Protein AF-A0A2J0U999-F1 (afdb_monomer_lite)

Radius of gyration: 20.17 Å; chains: 1; bounding box: 56×34×53 Å

Structure (mmCIF, N/CA/C/O backbone):
data_AF-A0A2J0U999-F1
#
_entry.id   AF-A0A2J0U999-F1
#
loop_
_atom_site.group_PDB
_atom_site.id
_atom_site.type_symbol
_atom_site.label_atom_id
_atom_site.label_alt_id
_atom_site.label_comp_id
_atom_site.label_asym_id
_atom_site.label_entity_id
_atom_site.label_seq_id
_atom_site.pdbx_PDB_ins_code
_atom_site.Cartn_x
_atom_site.Cartn_y
_atom_site.Cartn_z
_atom_site.occupancy
_atom_site.B_iso_or_equiv
_atom_site.auth_seq_id
_atom_site.auth_comp_id
_atom_site.auth_asym_id
_atom_site.auth_atom_id
_atom_site.pdbx_PDB_model_num
ATOM 1 N N . MET A 1 1 ? -11.500 -19.829 10.426 1.00 53.28 1 MET A N 1
ATOM 2 C CA . MET A 1 1 ? -12.578 -18.817 10.406 1.00 53.28 1 MET A CA 1
ATOM 3 C C . MET A 1 1 ? -12.019 -17.519 10.953 1.00 53.28 1 MET A C 1
ATOM 5 O O . MET A 1 1 ? -11.357 -17.559 11.980 1.00 53.28 1 MET A O 1
ATOM 9 N N .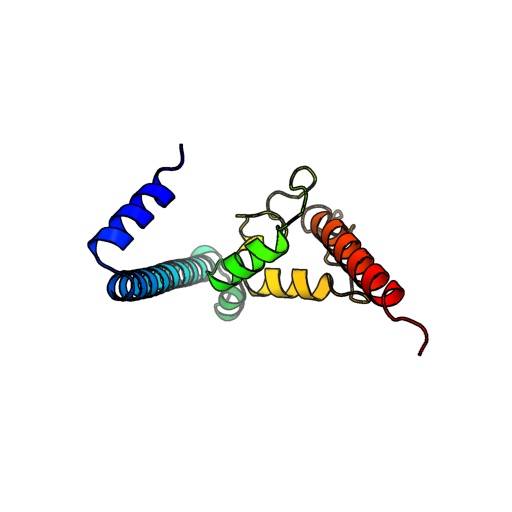 ASP A 1 2 ? -12.250 -16.400 10.272 1.00 79.62 2 ASP A N 1
ATOM 10 C CA . ASP A 1 2 ? -11.870 -15.078 10.775 1.00 79.62 2 ASP A CA 1
ATOM 11 C C . ASP A 1 2 ? -12.900 -14.597 11.812 1.00 79.62 2 ASP A C 1
ATOM 13 O O . ASP A 1 2 ? -14.022 -14.226 11.465 1.00 79.62 2 ASP A O 1
ATOM 17 N N . LEU A 1 3 ? -12.528 -14.646 13.093 1.00 88.75 3 LEU A N 1
ATOM 18 C CA . LEU A 1 3 ? -13.406 -14.311 14.222 1.00 88.75 3 LEU A CA 1
ATOM 19 C C . LEU A 1 3 ? -13.502 -12.804 14.500 1.00 88.75 3 LEU A C 1
ATOM 21 O O . LEU A 1 3 ? -14.324 -12.389 15.317 1.00 88.75 3 LEU A O 1
ATOM 25 N N . ARG A 1 4 ? -12.713 -11.970 13.807 1.00 90.06 4 ARG A N 1
ATOM 26 C CA . ARG A 1 4 ? -12.663 -10.522 14.061 1.00 90.06 4 ARG A CA 1
ATOM 27 C C . ARG A 1 4 ? -14.010 -9.860 13.793 1.00 90.06 4 ARG A C 1
ATOM 29 O O . ARG A 1 4 ? -14.502 -9.096 14.613 1.00 90.06 4 ARG A O 1
ATOM 36 N N . ARG A 1 5 ? -14.643 -10.183 12.660 1.00 89.38 5 ARG A N 1
ATOM 37 C CA . ARG A 1 5 ? -15.912 -9.561 12.253 1.00 89.38 5 ARG A CA 1
ATOM 38 C C . ARG A 1 5 ? -17.082 -9.927 13.186 1.00 89.38 5 ARG A C 1
ATOM 40 O O . ARG A 1 5 ? -17.792 -9.003 13.577 1.00 89.38 5 ARG A O 1
ATOM 47 N N . PRO A 1 6 ? -17.299 -11.201 13.575 1.00 93.56 6 PRO A N 1
ATOM 48 C CA . PRO A 1 6 ? -18.294 -11.540 14.595 1.00 93.56 6 PRO A CA 1
ATOM 49 C C . PRO A 1 6 ? -18.037 -10.866 15.950 1.00 93.56 6 PRO A C 1
ATOM 51 O O . PRO A 1 6 ? -18.969 -10.326 16.537 1.00 93.56 6 PRO A O 1
ATOM 54 N N . AL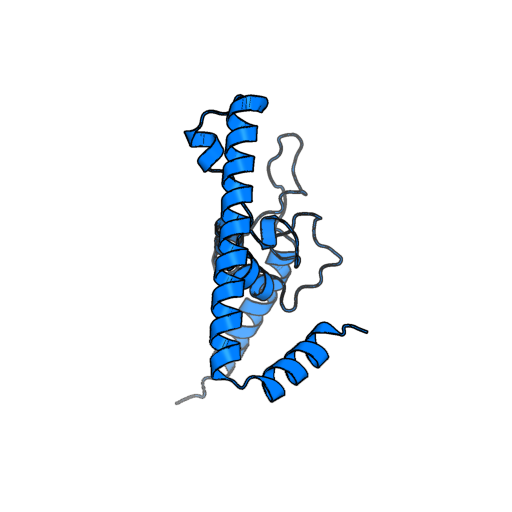A A 1 7 ? -16.784 -10.830 16.417 1.00 92.38 7 ALA A N 1
ATOM 55 C CA . ALA A 1 7 ? -16.439 -10.204 17.694 1.00 92.38 7 ALA A CA 1
ATOM 56 C C . ALA A 1 7 ? -16.712 -8.691 17.699 1.00 92.38 7 ALA A C 1
ATOM 58 O O . ALA A 1 7 ? -17.297 -8.175 18.646 1.00 92.38 7 ALA A O 1
ATOM 59 N N . LEU A 1 8 ? -16.356 -7.991 16.616 1.00 91.88 8 LEU A N 1
ATOM 60 C CA . LEU A 1 8 ? -16.625 -6.557 16.475 1.00 91.88 8 LEU A CA 1
ATOM 61 C C . LEU A 1 8 ? -18.126 -6.249 16.406 1.00 91.88 8 LEU A C 1
ATOM 63 O O . LEU A 1 8 ? -18.557 -5.239 16.952 1.00 91.88 8 LEU A O 1
ATOM 67 N N . ARG A 1 9 ? -18.931 -7.119 15.779 1.00 91.81 9 ARG A N 1
ATOM 68 C CA . ARG A 1 9 ? -20.399 -6.983 15.777 1.00 91.81 9 ARG A CA 1
ATOM 69 C C . ARG A 1 9 ? -20.976 -7.137 17.179 1.00 91.81 9 ARG A C 1
ATOM 71 O O . ARG A 1 9 ? -21.737 -6.279 17.604 1.00 91.81 9 ARG A O 1
ATOM 78 N N . HIS A 1 10 ? -20.557 -8.173 17.904 1.00 93.75 10 HIS A N 1
ATOM 79 C CA . HIS A 1 10 ? -21.003 -8.391 19.277 1.00 93.75 10 HIS A CA 1
ATOM 80 C C . HIS A 1 10 ? -20.601 -7.236 20.206 1.00 93.75 10 HIS A C 1
ATOM 82 O O . HIS A 1 10 ? -21.401 -6.772 21.012 1.00 93.75 10 HIS A O 1
ATOM 88 N N . LEU A 1 11 ? -19.375 -6.721 20.067 1.00 93.06 11 LEU A N 1
ATOM 89 C CA . LEU A 1 11 ? -18.934 -5.545 20.813 1.00 93.06 11 LEU A CA 1
ATOM 90 C C . LEU A 1 11 ? -19.809 -4.323 20.498 1.00 93.06 11 LEU A C 1
ATOM 92 O O . LEU A 1 11 ? -20.256 -3.651 21.423 1.00 93.06 11 LEU A O 1
ATOM 96 N N . ALA A 1 12 ? -20.092 -4.073 19.216 1.00 93.88 12 ALA A N 1
ATOM 97 C CA . ALA A 1 12 ? -20.923 -2.954 18.782 1.00 93.88 12 ALA A CA 1
ATOM 98 C C . ALA A 1 12 ? -22.357 -3.024 19.325 1.00 93.88 12 ALA A C 1
ATOM 100 O O . ALA A 1 12 ? -22.912 -1.996 19.709 1.00 93.88 12 ALA A O 1
ATOM 101 N N . GLU A 1 13 ? -22.937 -4.223 19.400 1.00 95.75 13 GLU A N 1
ATOM 102 C CA . GLU A 1 13 ? -24.248 -4.457 20.020 1.00 95.75 13 GLU A CA 1
ATOM 103 C C . GLU A 1 13 ? -24.243 -4.130 21.522 1.00 95.75 13 GLU A C 1
ATOM 105 O O . GLU A 1 13 ? -25.237 -3.622 22.037 1.00 95.75 13 GLU A O 1
ATOM 110 N N . ASN A 1 14 ? -23.123 -4.364 22.214 1.00 96.00 14 ASN A N 1
ATOM 111 C CA . ASN A 1 14 ? -23.008 -4.151 23.658 1.00 96.00 14 ASN A CA 1
ATOM 112 C C . ASN A 1 14 ? -22.702 -2.694 24.047 1.00 96.00 14 ASN A C 1
ATOM 114 O O . ASN A 1 14 ? -23.228 -2.216 25.050 1.00 96.00 14 ASN A O 1
ATOM 118 N N . ILE A 1 15 ? -21.832 -1.999 23.302 1.00 95.56 15 ILE A N 1
ATOM 119 C CA . ILE A 1 15 ? -21.373 -0.638 23.658 1.00 95.56 15 ILE A CA 1
ATOM 120 C C . ILE A 1 15 ? -22.088 0.473 22.877 1.00 95.56 15 ILE A C 1
ATOM 122 O O . ILE A 1 15 ? -22.012 1.643 23.251 1.00 95.56 15 ILE A O 1
ATOM 126 N N . GLY A 1 16 ? -22.806 0.117 21.809 1.00 95.50 16 GLY A N 1
ATOM 127 C CA . GLY A 1 16 ? -23.534 1.050 20.955 1.00 95.50 16 GLY A CA 1
ATOM 128 C C . GLY A 1 16 ? -22.656 1.800 19.947 1.00 95.50 16 GLY A C 1
ATOM 129 O O . GLY A 1 16 ? -21.428 1.832 20.023 1.00 95.50 16 GLY A O 1
ATOM 130 N N . THR A 1 17 ? -23.308 2.430 18.967 1.00 93.81 17 THR A N 1
ATOM 131 C CA . THR A 1 17 ? -22.638 3.051 17.812 1.00 93.81 17 THR A CA 1
ATOM 132 C C . THR A 1 17 ? -21.706 4.201 18.191 1.00 93.81 17 THR A C 1
ATOM 134 O O . THR A 1 17 ? -20.630 4.303 17.615 1.00 93.81 17 THR A O 1
ATOM 137 N N . ALA A 1 18 ? -22.086 5.052 19.151 1.00 94.88 18 ALA A N 1
ATOM 138 C CA . ALA A 1 18 ? -21.259 6.193 19.560 1.00 94.88 18 ALA A CA 1
ATOM 139 C C . ALA A 1 18 ? -19.904 5.736 20.126 1.00 94.88 18 ALA A C 1
ATOM 141 O O . ALA A 1 18 ? -18.864 6.118 19.602 1.00 94.88 18 ALA A O 1
ATOM 142 N N . ALA A 1 19 ? -19.915 4.819 21.098 1.00 95.06 19 ALA A N 1
ATOM 143 C CA . ALA A 1 19 ? -18.686 4.281 21.678 1.00 95.06 19 ALA A CA 1
ATOM 144 C C . ALA A 1 19 ? -17.845 3.495 20.654 1.00 95.06 19 ALA A C 1
ATOM 146 O O . ALA A 1 19 ? -16.618 3.504 20.718 1.00 95.06 19 ALA A O 1
ATOM 147 N N . MET A 1 20 ? -18.484 2.844 19.674 1.00 95.31 20 MET A N 1
ATOM 148 C CA . MET A 1 20 ? -17.764 2.216 18.561 1.00 95.31 20 MET A CA 1
ATOM 149 C C . MET A 1 20 ? -17.058 3.230 17.655 1.00 95.31 20 MET A C 1
ATOM 151 O O . MET A 1 20 ? -15.964 2.937 17.174 1.00 95.31 20 MET A O 1
ATOM 155 N N . VAL A 1 21 ? -17.664 4.395 17.402 1.00 95.44 21 VAL A N 1
ATOM 156 C CA . VAL A 1 21 ? -17.034 5.477 16.628 1.00 95.44 21 VAL A CA 1
ATOM 157 C C . VAL A 1 21 ? -15.816 6.015 17.371 1.00 95.44 21 VAL A C 1
ATOM 159 O O . VAL A 1 21 ? -14.755 6.131 16.758 1.00 95.44 21 VAL A O 1
ATOM 162 N N . ASP A 1 22 ? -15.941 6.259 18.676 1.00 96.62 22 ASP A N 1
ATOM 163 C CA . ASP A 1 22 ? -14.832 6.738 19.508 1.00 96.62 22 ASP A CA 1
ATOM 164 C C . ASP A 1 22 ? -13.669 5.735 19.504 1.00 96.62 22 ASP A C 1
ATOM 166 O O . ASP A 1 22 ? -12.540 6.088 19.157 1.00 96.62 22 ASP A O 1
ATOM 170 N N . LEU A 1 23 ? -13.958 4.453 19.757 1.00 95.00 23 LEU A N 1
ATOM 171 C CA . LEU A 1 23 ? -12.964 3.377 19.721 1.00 95.00 23 LEU A CA 1
ATOM 172 C C . LEU A 1 23 ? -12.271 3.270 18.355 1.00 95.00 23 LEU A C 1
ATOM 174 O O . LEU A 1 23 ? -11.061 3.051 18.275 1.00 95.00 23 LEU A O 1
ATOM 178 N N . PHE A 1 24 ? -13.023 3.404 17.261 1.00 94.75 24 PHE A N 1
ATOM 179 C CA . PHE A 1 24 ? -12.448 3.354 15.920 1.00 94.75 24 PHE A CA 1
ATOM 180 C C . PHE A 1 24 ? -11.559 4.572 15.634 1.00 94.75 24 PHE A C 1
ATOM 182 O O . PHE A 1 24 ? -10.493 4.423 15.035 1.00 94.75 24 PHE A O 1
ATOM 189 N N . GLY A 1 25 ? -11.953 5.755 16.113 1.00 96.12 25 GLY A N 1
ATOM 190 C CA . GLY A 1 25 ? -11.136 6.966 16.060 1.00 96.12 25 GLY A CA 1
ATOM 191 C C . GLY A 1 25 ? -9.814 6.806 16.815 1.00 96.12 25 GLY A C 1
ATOM 192 O O . GLY A 1 25 ? -8.751 7.092 16.260 1.00 96.12 25 GLY A O 1
ATOM 193 N N . GLU A 1 26 ? -9.856 6.271 18.036 1.00 97.06 26 GLU A N 1
ATOM 194 C CA . GLU A 1 26 ? -8.659 5.964 18.828 1.00 97.06 26 GLU A CA 1
ATOM 195 C C . GLU A 1 26 ? -7.760 4.936 18.135 1.00 97.06 26 GLU A C 1
ATOM 197 O O . GLU A 1 26 ? -6.544 5.122 18.061 1.00 97.06 26 GLU A O 1
ATOM 202 N N . PHE A 1 27 ? -8.346 3.882 17.560 1.00 95.06 27 PHE A N 1
ATOM 203 C CA . PHE A 1 27 ? -7.601 2.869 16.818 1.00 95.06 27 PHE A CA 1
ATOM 204 C C . PHE A 1 27 ? -6.886 3.454 15.591 1.00 95.06 27 PHE A C 1
ATOM 206 O O . PHE A 1 27 ? -5.706 3.167 15.376 1.00 95.06 27 PHE A O 1
ATOM 213 N N . ILE A 1 28 ? -7.553 4.314 14.811 1.00 94.62 28 ILE A N 1
ATOM 214 C CA . ILE A 1 28 ? -6.921 5.038 13.695 1.00 94.62 28 ILE A CA 1
ATOM 215 C C . ILE A 1 28 ? -5.792 5.937 14.215 1.00 94.62 28 ILE A C 1
ATOM 217 O O . ILE A 1 28 ? -4.703 5.968 13.634 1.00 94.62 28 ILE A O 1
ATOM 221 N N . GLY A 1 29 ? -6.025 6.652 15.318 1.00 96.62 29 GLY A N 1
ATOM 222 C CA . GLY A 1 29 ? -5.023 7.500 15.960 1.00 96.62 29 GLY A CA 1
ATOM 223 C C . GLY A 1 29 ? -3.774 6.720 16.380 1.00 96.62 29 GLY A C 1
ATOM 224 O O . GLY A 1 29 ? -2.654 7.162 16.111 1.00 96.62 29 GLY A O 1
ATOM 225 N N . LEU A 1 30 ? -3.955 5.544 16.984 1.00 97.50 30 LEU A N 1
ATOM 226 C CA . LEU A 1 30 ? -2.874 4.639 17.372 1.00 97.50 30 LEU A CA 1
ATOM 227 C C . LEU A 1 30 ? -2.127 4.094 16.150 1.00 97.50 30 LEU A C 1
ATOM 229 O O . LEU A 1 30 ? -0.899 4.124 16.112 1.00 97.50 30 LEU A O 1
ATOM 233 N N . ALA A 1 31 ? -2.844 3.625 15.131 1.00 96.06 31 ALA A N 1
ATOM 234 C CA . ALA A 1 31 ? -2.227 3.077 13.929 1.00 96.06 31 ALA A CA 1
ATOM 235 C C . ALA A 1 31 ? -1.396 4.137 13.175 1.00 96.06 31 ALA A C 1
ATOM 237 O O . ALA A 1 31 ? -0.305 3.834 12.691 1.00 96.06 31 ALA A O 1
ATOM 238 N N . ASN A 1 32 ? -1.848 5.397 13.148 1.00 95.94 32 ASN A N 1
ATOM 239 C CA . ASN A 1 32 ? -1.068 6.507 12.598 1.00 95.94 32 ASN A CA 1
ATOM 240 C C . ASN A 1 32 ? 0.209 6.768 13.409 1.00 95.94 32 ASN A C 1
ATOM 242 O O . ASN A 1 32 ? 1.256 7.025 12.821 1.00 95.94 32 ASN A O 1
ATOM 246 N N . GLN A 1 33 ? 0.146 6.686 14.742 1.00 97.69 33 GLN A N 1
ATOM 247 C CA . GLN A 1 33 ? 1.334 6.812 15.595 1.00 97.69 33 GLN A CA 1
ATOM 248 C C . GLN A 1 33 ? 2.347 5.701 15.314 1.00 97.69 33 GLN A C 1
ATOM 250 O O . GLN A 1 33 ? 3.518 5.995 15.110 1.00 97.69 33 GLN A O 1
ATOM 255 N N . VAL A 1 34 ? 1.904 4.444 15.219 1.00 97.44 34 VAL A N 1
ATOM 256 C CA . VAL A 1 34 ? 2.790 3.315 14.890 1.00 97.44 34 VAL A CA 1
ATOM 257 C C . VAL A 1 34 ? 3.462 3.514 13.528 1.00 97.44 34 VAL A C 1
ATOM 259 O O . VAL A 1 34 ? 4.670 3.318 13.416 1.00 97.44 34 VAL A O 1
ATOM 262 N N . ALA A 1 35 ? 2.714 3.949 12.509 1.00 96.38 35 ALA A N 1
ATOM 263 C CA . ALA A 1 35 ? 3.273 4.225 11.185 1.00 96.38 35 ALA A CA 1
ATOM 264 C C . ALA A 1 35 ? 4.310 5.365 11.207 1.00 96.38 35 ALA A C 1
ATOM 266 O O . ALA A 1 35 ? 5.359 5.248 10.576 1.00 96.38 35 ALA A O 1
ATOM 267 N N . ARG A 1 36 ? 4.056 6.443 11.964 1.00 95.81 36 ARG A N 1
ATOM 268 C CA . ARG A 1 36 ? 5.025 7.541 12.136 1.00 95.81 36 ARG A CA 1
ATOM 269 C C . ARG A 1 36 ? 6.281 7.093 12.875 1.00 95.81 36 ARG A C 1
ATOM 271 O O . ARG A 1 36 ? 7.369 7.367 12.393 1.00 95.81 36 ARG A O 1
ATOM 278 N N . ASN A 1 37 ? 6.147 6.333 13.959 1.00 97.56 37 ASN A N 1
ATOM 279 C CA . ASN A 1 37 ? 7.303 5.823 14.699 1.00 97.56 37 ASN A CA 1
ATOM 280 C C . ASN A 1 37 ? 8.166 4.898 13.826 1.00 97.56 37 ASN A C 1
ATOM 282 O O . ASN A 1 37 ? 9.390 4.946 1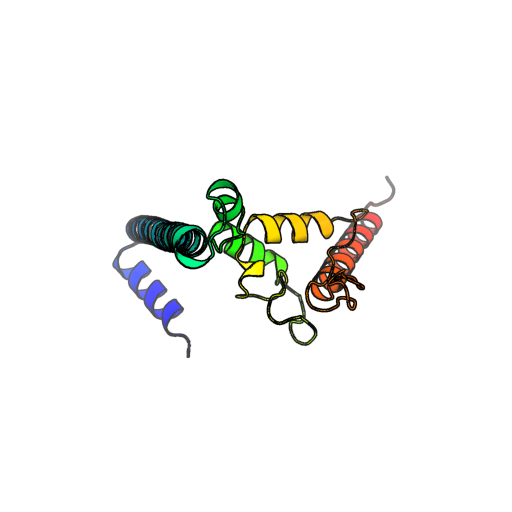3.890 1.00 97.56 37 ASN A O 1
ATOM 286 N N . ALA A 1 38 ? 7.540 4.068 12.984 1.00 96.44 38 ALA A N 1
ATOM 287 C CA . ALA A 1 38 ? 8.263 3.226 12.031 1.00 96.44 38 ALA A CA 1
ATOM 288 C C . ALA A 1 38 ? 9.015 4.058 10.979 1.00 96.44 38 ALA A C 1
ATOM 290 O O . ALA A 1 38 ? 10.110 3.681 10.566 1.00 96.44 38 ALA A O 1
ATOM 291 N N . ARG A 1 39 ? 8.441 5.190 10.556 1.00 95.81 39 ARG A N 1
ATOM 292 C CA . ARG A 1 39 ? 9.103 6.149 9.670 1.00 95.81 39 ARG A CA 1
ATOM 293 C C . ARG A 1 39 ? 10.298 6.819 10.346 1.00 95.81 39 ARG A C 1
ATOM 295 O O . ARG A 1 39 ? 11.380 6.765 9.779 1.00 95.81 39 ARG A O 1
ATOM 302 N N . GLU A 1 40 ? 10.118 7.369 11.543 1.00 96.19 40 GLU A N 1
ATOM 303 C CA . GLU A 1 40 ? 11.200 7.984 12.328 1.00 96.19 40 GLU A CA 1
ATOM 304 C C . GLU A 1 40 ? 12.352 6.990 12.534 1.00 96.19 40 GLU A C 1
ATOM 306 O O . GLU A 1 40 ? 13.506 7.293 12.249 1.00 96.19 40 GLU A O 1
ATOM 311 N N . GLN A 1 41 ? 12.033 5.746 12.908 1.00 97.19 41 GLN A N 1
ATOM 312 C CA . GLN A 1 41 ? 13.037 4.694 13.054 1.00 97.19 41 GLN A CA 1
ATOM 313 C C . GLN A 1 41 ? 13.755 4.372 11.733 1.00 97.19 41 GLN A C 1
ATOM 315 O O . GLN A 1 41 ? 14.961 4.131 11.734 1.00 97.19 41 GLN A O 1
ATOM 320 N N . ALA A 1 42 ? 13.039 4.321 10.607 1.00 96.25 42 ALA A N 1
ATOM 321 C CA . ALA A 1 42 ? 13.650 4.064 9.304 1.00 96.25 42 ALA A CA 1
ATOM 322 C C . ALA A 1 42 ? 14.586 5.205 8.879 1.00 96.25 42 ALA A C 1
ATOM 324 O O . ALA A 1 42 ? 15.681 4.937 8.388 1.00 96.25 42 ALA A O 1
ATOM 325 N N . GLU A 1 43 ? 14.182 6.456 9.104 1.00 96.75 43 GLU A N 1
ATOM 326 C CA . GLU A 1 43 ? 15.002 7.644 8.850 1.00 96.75 43 GLU A CA 1
ATOM 327 C C . GLU A 1 43 ? 16.280 7.616 9.708 1.00 96.75 43 GLU A C 1
ATOM 329 O O . GLU A 1 43 ? 17.381 7.737 9.166 1.00 96.75 43 GLU A O 1
ATOM 334 N N . ASP A 1 44 ? 16.165 7.319 11.008 1.00 97.19 44 ASP A N 1
ATOM 335 C CA . ASP A 1 44 ? 17.312 7.156 11.909 1.00 97.19 44 ASP A CA 1
ATOM 336 C C . ASP A 1 44 ? 18.269 6.052 11.441 1.00 97.19 44 ASP A C 1
ATOM 338 O O . ASP A 1 44 ? 19.486 6.239 11.432 1.00 97.19 44 ASP A O 1
ATOM 342 N N . LEU A 1 45 ? 17.750 4.894 11.023 1.00 97.88 45 LEU A N 1
ATOM 343 C CA . LEU A 1 45 ? 18.580 3.798 10.515 1.00 97.88 45 LEU A CA 1
ATOM 344 C C . LEU A 1 45 ? 19.328 4.200 9.236 1.00 97.88 45 LEU A C 1
ATOM 346 O O . LEU A 1 45 ? 20.522 3.921 9.111 1.00 97.88 45 LEU A O 1
ATOM 350 N N . LEU A 1 46 ? 18.661 4.884 8.303 1.00 97.38 46 LEU A N 1
ATOM 351 C CA . LEU A 1 46 ? 19.279 5.363 7.064 1.00 97.38 46 LEU A CA 1
ATOM 352 C C . LEU A 1 46 ? 20.391 6.384 7.338 1.00 97.38 46 LEU A C 1
ATOM 354 O O . LEU A 1 46 ? 21.455 6.301 6.725 1.00 97.38 46 LEU A O 1
ATOM 358 N N . VAL A 1 47 ? 20.185 7.299 8.285 1.00 97.19 47 VAL A N 1
ATOM 359 C CA . VAL A 1 47 ? 21.180 8.321 8.641 1.00 97.19 47 VAL A CA 1
ATOM 360 C C . VAL A 1 47 ? 22.340 7.721 9.438 1.00 97.19 47 VAL A C 1
ATOM 362 O O . VAL A 1 47 ? 23.505 7.884 9.071 1.00 97.19 47 VAL A O 1
ATOM 365 N N . LEU A 1 48 ? 22.039 7.014 10.529 1.00 97.56 48 LEU A N 1
ATOM 366 C CA . LEU A 1 48 ? 23.041 6.559 11.496 1.00 97.56 48 LEU A CA 1
ATOM 367 C C . LEU A 1 48 ? 23.827 5.341 11.009 1.00 97.56 48 LEU A C 1
ATOM 369 O O . LEU A 1 48 ? 25.007 5.212 11.332 1.00 97.56 48 LEU A O 1
ATOM 373 N N . GLN A 1 49 ? 23.181 4.441 10.263 1.00 96.75 49 GLN A N 1
ATOM 374 C CA . GLN A 1 49 ? 23.786 3.186 9.802 1.00 96.75 49 GLN A CA 1
ATOM 375 C C . GLN A 1 49 ? 23.982 3.156 8.286 1.00 96.75 49 GLN A C 1
ATOM 377 O O . GLN A 1 49 ? 24.964 2.597 7.809 1.00 96.75 49 GLN A O 1
ATOM 382 N N . GLY A 1 50 ? 23.060 3.752 7.526 1.00 94.75 50 GLY A N 1
ATOM 383 C CA . GLY A 1 50 ? 23.127 3.805 6.064 1.00 94.75 50 GLY A CA 1
ATOM 384 C C . GLY A 1 50 ? 24.024 4.912 5.507 1.00 94.75 50 GLY A C 1
ATOM 385 O O . GLY A 1 50 ? 24.277 4.921 4.305 1.00 94.75 50 GLY A O 1
ATOM 386 N N . HIS A 1 51 ? 24.503 5.832 6.354 1.00 95.25 51 HIS A N 1
ATOM 387 C CA . HIS A 1 51 ? 25.272 7.018 5.956 1.00 95.25 51 HIS A CA 1
ATOM 388 C C . HIS A 1 51 ? 24.569 7.881 4.888 1.00 95.25 51 HIS A C 1
ATOM 390 O O . HIS A 1 51 ? 25.225 8.554 4.092 1.00 95.25 51 HIS A O 1
ATOM 396 N N . VAL A 1 52 ? 23.234 7.859 4.873 1.00 96.69 52 VAL A N 1
ATOM 397 C CA . VAL A 1 52 ? 22.391 8.675 3.992 1.00 96.69 52 VAL A CA 1
ATOM 398 C C . VAL A 1 52 ? 22.244 10.071 4.596 1.00 96.69 52 VAL A C 1
ATOM 400 O O . VAL A 1 52 ? 22.102 10.217 5.812 1.00 96.69 52 VAL A O 1
ATOM 403 N N . TRP A 1 53 ? 22.268 11.121 3.771 1.00 96.25 53 TRP A N 1
ATOM 404 C CA . TRP A 1 53 ? 22.033 12.472 4.281 1.00 96.25 53 TRP A CA 1
ATOM 405 C C . TRP A 1 53 ? 20.594 12.610 4.808 1.00 96.25 53 TRP A C 1
ATOM 407 O O . TRP A 1 53 ? 19.680 12.087 4.173 1.00 96.25 53 TRP A O 1
ATOM 417 N N . PRO A 1 54 ? 20.339 13.362 5.899 1.00 94.62 54 PRO A N 1
ATOM 418 C CA . PRO A 1 54 ? 18.996 13.463 6.486 1.00 94.62 54 PRO A CA 1
ATOM 419 C C . PRO A 1 54 ? 17.896 13.824 5.477 1.00 94.62 54 PRO A C 1
ATOM 421 O O . PRO A 1 54 ? 16.883 13.139 5.386 1.00 94.62 54 PRO A O 1
ATOM 424 N N . HIS A 1 55 ? 18.153 14.813 4.617 1.00 94.44 55 HIS A N 1
ATOM 425 C CA . HIS A 1 55 ? 17.205 15.236 3.582 1.00 94.44 55 HIS A CA 1
ATOM 426 C C . HIS A 1 55 ? 16.926 14.168 2.504 1.00 94.44 55 HIS A C 1
ATOM 428 O O . HIS A 1 55 ? 15.924 14.249 1.800 1.00 94.44 55 HIS A O 1
ATOM 434 N N . GLU A 1 56 ? 17.815 13.189 2.322 1.00 94.75 56 GLU A N 1
ATOM 435 C CA . GLU A 1 56 ? 17.592 12.048 1.429 1.00 94.75 56 GLU A CA 1
ATOM 436 C C . GLU A 1 56 ? 16.818 10.939 2.147 1.00 94.75 56 GLU A C 1
ATOM 438 O O . GLU A 1 56 ? 15.944 10.321 1.541 1.00 94.75 56 GLU A O 1
ATOM 443 N N . ALA A 1 57 ? 17.078 10.730 3.442 1.00 94.56 57 ALA A N 1
ATOM 444 C CA . ALA A 1 57 ? 16.339 9.781 4.271 1.00 94.56 57 ALA A CA 1
ATOM 445 C C . ALA A 1 57 ? 14.850 10.159 4.370 1.00 94.56 57 ALA A C 1
ATOM 447 O O . ALA A 1 57 ? 13.987 9.302 4.190 1.00 94.56 57 ALA A O 1
ATOM 448 N N . GLU A 1 58 ? 14.539 11.452 4.515 1.00 92.50 58 GLU A N 1
ATOM 449 C CA . GLU A 1 58 ? 13.166 11.988 4.509 1.00 92.50 58 GLU A CA 1
ATOM 450 C C . GLU A 1 58 ? 12.392 11.682 3.211 1.00 92.50 58 GLU A C 1
ATOM 452 O O . GLU A 1 58 ? 11.160 11.714 3.176 1.00 92.50 58 GLU A O 1
ATOM 457 N N . ARG A 1 59 ? 13.084 11.369 2.111 1.00 92.50 59 ARG A N 1
ATOM 458 C CA . ARG A 1 59 ? 12.450 11.087 0.814 1.00 92.50 59 ARG A CA 1
ATOM 459 C C . ARG A 1 59 ? 12.046 9.628 0.645 1.00 92.50 59 ARG A C 1
ATOM 461 O O . ARG A 1 59 ? 11.472 9.281 -0.388 1.00 92.50 59 ARG A O 1
ATOM 468 N N . VAL A 1 60 ? 12.330 8.765 1.622 1.00 92.81 60 VAL A N 1
ATOM 469 C CA . VAL A 1 60 ? 11.952 7.356 1.534 1.00 92.81 60 VAL A CA 1
ATOM 470 C C . VAL A 1 60 ? 10.427 7.200 1.597 1.00 92.81 60 VAL A C 1
ATOM 472 O O . VAL A 1 60 ? 9.731 7.765 2.449 1.00 92.81 60 VAL A O 1
ATOM 475 N N . ASN A 1 61 ? 9.889 6.421 0.661 1.00 93.94 61 ASN A N 1
ATOM 476 C CA . ASN A 1 61 ? 8.475 6.068 0.649 1.00 93.94 61 ASN A CA 1
ATOM 477 C C . ASN A 1 61 ? 8.203 5.060 1.770 1.00 93.94 61 ASN A C 1
ATOM 479 O O . ASN A 1 61 ? 8.701 3.937 1.717 1.00 93.94 61 ASN A O 1
ATOM 483 N N . MET A 1 62 ? 7.386 5.453 2.751 1.00 96.25 62 MET A N 1
ATOM 484 C CA . MET A 1 62 ? 7.023 4.612 3.895 1.00 96.25 62 MET A CA 1
ATOM 485 C C . MET A 1 62 ? 5.536 4.246 3.895 1.00 96.25 62 MET A C 1
ATOM 487 O O . MET A 1 62 ? 4.706 5.079 3.512 1.00 96.25 62 MET A O 1
ATOM 491 N N . PRO A 1 63 ? 5.185 3.037 4.375 1.00 97.06 63 PRO A N 1
ATOM 492 C CA . PRO A 1 63 ? 3.799 2.644 4.569 1.00 97.06 63 PRO A CA 1
ATOM 493 C C . PRO A 1 63 ? 3.038 3.598 5.493 1.00 97.06 63 PRO A C 1
ATOM 495 O O . PRO A 1 63 ? 3.538 4.005 6.542 1.00 97.06 63 PRO A O 1
ATOM 498 N N . CYS A 1 64 ? 1.796 3.912 5.139 1.00 95.88 64 CYS A N 1
ATOM 499 C CA . CYS A 1 64 ? 0.878 4.659 5.991 1.00 95.88 64 CYS A CA 1
ATOM 500 C C . CYS A 1 64 ? -0.572 4.206 5.772 1.00 95.88 64 CYS A C 1
ATOM 502 O O . CYS A 1 64 ? -0.887 3.522 4.797 1.00 95.88 64 CYS A O 1
ATOM 504 N N . ILE A 1 65 ? -1.479 4.592 6.677 1.00 95.12 65 ILE A N 1
ATOM 505 C CA . ILE A 1 65 ? -2.894 4.192 6.584 1.00 95.12 65 ILE A CA 1
ATOM 506 C C . ILE A 1 65 ? -3.532 4.712 5.293 1.00 95.12 65 ILE A C 1
ATOM 508 O O . ILE A 1 65 ? -4.251 3.968 4.633 1.00 95.12 65 ILE A O 1
ATOM 512 N N . LEU A 1 66 ? -3.253 5.961 4.909 1.00 95.00 66 LEU A N 1
ATOM 513 C CA . LEU A 1 66 ? -3.807 6.551 3.685 1.00 95.00 66 LEU A CA 1
ATOM 514 C C . LEU A 1 66 ? -3.331 5.806 2.433 1.00 95.00 66 LEU A C 1
ATOM 516 O O . LEU A 1 66 ? -4.148 5.450 1.588 1.00 95.00 66 LEU A O 1
ATOM 520 N N . GLY A 1 67 ? -2.036 5.486 2.360 1.00 96.94 67 GLY A N 1
ATOM 521 C CA . GLY A 1 67 ? -1.494 4.661 1.285 1.00 96.94 67 GLY A CA 1
ATOM 522 C C . GLY A 1 67 ? -2.139 3.277 1.258 1.00 96.94 67 GLY A C 1
ATOM 523 O O . GLY A 1 67 ? -2.553 2.823 0.201 1.00 96.94 67 GLY A O 1
ATOM 524 N N . ALA A 1 68 ? -2.338 2.634 2.412 1.00 96.81 68 ALA A N 1
ATOM 525 C CA . ALA A 1 68 ? -3.025 1.344 2.481 1.00 96.81 68 ALA A CA 1
ATOM 526 C C . ALA A 1 68 ? -4.492 1.409 2.005 1.00 96.81 68 ALA A C 1
ATOM 528 O O . ALA A 1 68 ? -4.960 0.477 1.349 1.00 96.81 68 ALA A O 1
ATOM 529 N N . LEU A 1 69 ? -5.217 2.496 2.297 1.00 96.31 69 LEU A N 1
ATOM 530 C CA . LEU A 1 69 ? -6.582 2.708 1.801 1.00 96.31 69 LEU A CA 1
ATOM 531 C C . LEU A 1 69 ? -6.605 2.843 0.272 1.00 96.31 69 LEU A C 1
ATOM 533 O O . LEU A 1 69 ? -7.379 2.142 -0.383 1.00 96.31 69 LEU A O 1
ATOM 537 N N . ASN A 1 70 ? -5.712 3.656 -0.298 1.00 97.69 70 ASN A N 1
ATOM 538 C CA . ASN A 1 70 ? -5.543 3.755 -1.751 1.00 97.69 70 ASN A CA 1
ATOM 539 C C . ASN A 1 70 ? -5.145 2.401 -2.353 1.00 97.69 70 ASN A C 1
ATOM 541 O O . ASN A 1 70 ? -5.674 1.979 -3.380 1.00 97.69 70 ASN A O 1
ATOM 545 N N . GLY A 1 71 ? -4.269 1.669 -1.671 1.00 98.00 71 GLY A N 1
ATOM 546 C CA . GLY A 1 71 ? -3.815 0.342 -2.051 1.00 98.00 71 GLY A CA 1
ATOM 547 C C . GLY A 1 71 ? -4.929 -0.692 -2.176 1.00 98.00 71 GLY A C 1
ATOM 548 O O . GLY A 1 71 ? -4.914 -1.497 -3.111 1.00 98.00 71 GLY A O 1
ATOM 549 N N . ILE A 1 72 ? -5.914 -0.666 -1.274 1.00 97.81 72 ILE A N 1
ATOM 550 C CA . ILE A 1 72 ? -7.097 -1.537 -1.355 1.00 97.81 72 ILE A CA 1
ATOM 551 C C . ILE A 1 72 ? -7.882 -1.246 -2.637 1.00 97.81 72 ILE A C 1
ATOM 553 O O . ILE A 1 72 ? -8.292 -2.179 -3.328 1.00 97.81 72 ILE A O 1
ATOM 557 N N . VAL A 1 73 ? -8.051 0.032 -2.983 1.00 97.12 73 VAL A N 1
ATOM 558 C CA . VAL A 1 73 ? -8.717 0.448 -4.226 1.00 97.12 73 VAL A CA 1
ATOM 559 C C . VAL A 1 73 ? -7.889 0.052 -5.451 1.00 97.12 73 VAL A C 1
ATOM 561 O O . VAL A 1 73 ? -8.453 -0.381 -6.455 1.00 97.12 73 VAL A O 1
ATOM 564 N N . LEU A 1 74 ? -6.559 0.155 -5.384 1.00 97.31 74 LEU A N 1
ATOM 565 C CA . LEU A 1 74 ? -5.651 -0.242 -6.465 1.00 97.31 74 LEU A CA 1
ATOM 566 C C . LEU A 1 74 ? -5.687 -1.737 -6.763 1.00 97.31 74 LEU A C 1
ATOM 568 O O . LEU A 1 74 ? -5.678 -2.121 -7.929 1.00 97.31 74 LEU A O 1
ATOM 572 N N . ALA A 1 75 ? -5.738 -2.564 -5.722 1.00 97.75 75 ALA A N 1
ATOM 573 C CA . ALA A 1 75 ? -5.745 -4.018 -5.841 1.00 97.75 75 ALA A CA 1
ATOM 574 C C . ALA A 1 75 ? -7.132 -4.601 -6.172 1.00 97.75 75 ALA A C 1
ATOM 576 O O . ALA A 1 75 ? -7.244 -5.788 -6.487 1.00 97.75 75 ALA A O 1
ATOM 577 N N . ALA A 1 76 ? -8.196 -3.798 -6.093 1.00 96.44 76 ALA A N 1
ATOM 578 C CA . ALA A 1 76 ? -9.551 -4.253 -6.370 1.00 96.44 76 ALA A CA 1
ATOM 579 C C . ALA A 1 76 ? -9.689 -4.732 -7.826 1.00 96.44 76 ALA A C 1
ATOM 581 O O . ALA A 1 76 ? -9.433 -3.988 -8.769 1.00 96.44 76 ALA A O 1
ATOM 582 N N . GLY A 1 77 ? -10.107 -5.989 -8.005 1.00 94.62 77 GLY A N 1
ATOM 583 C CA . GLY A 1 77 ? -10.303 -6.588 -9.330 1.00 94.62 77 GLY A CA 1
ATOM 584 C C . GLY A 1 77 ? -9.015 -6.940 -10.084 1.00 94.62 77 GLY A C 1
ATOM 585 O O . GLY A 1 77 ? -9.098 -7.328 -11.245 1.00 94.62 77 GLY A O 1
ATOM 586 N N . ILE A 1 78 ? -7.846 -6.830 -9.447 1.00 98.00 78 ILE A N 1
ATOM 587 C CA . ILE A 1 78 ? -6.557 -7.198 -10.041 1.00 98.00 78 ILE A CA 1
ATOM 588 C C . ILE A 1 78 ? -6.222 -8.652 -9.696 1.00 98.00 78 ILE A C 1
ATOM 590 O O . ILE A 1 78 ? -6.286 -9.047 -8.532 1.00 98.00 78 ILE A O 1
ATOM 594 N N . ASP A 1 79 ? -5.814 -9.441 -10.691 1.00 97.50 79 ASP A N 1
ATOM 595 C CA . ASP A 1 79 ? -5.211 -10.756 -10.477 1.00 97.50 79 ASP A CA 1
ATOM 596 C C . ASP A 1 79 ? -3.784 -10.585 -9.920 1.00 97.50 79 ASP A C 1
ATOM 598 O O . ASP A 1 79 ? -2.921 -10.029 -10.617 1.00 97.50 79 ASP A O 1
ATOM 602 N N . PRO A 1 80 ? -3.507 -11.046 -8.681 1.00 95.50 80 PRO A N 1
ATOM 603 C CA . PRO A 1 80 ? -2.193 -10.926 -8.068 1.00 95.50 80 PRO A CA 1
ATOM 604 C C . PRO A 1 80 ? -1.186 -11.972 -8.566 1.00 95.50 80 PRO A C 1
ATOM 606 O O . PRO A 1 80 ? 0.007 -11.793 -8.327 1.00 95.50 80 PRO A O 1
ATOM 609 N N . GLY A 1 81 ? -1.630 -13.054 -9.220 1.00 96.06 81 GLY A N 1
ATOM 610 C CA . GLY A 1 81 ? -0.776 -14.152 -9.687 1.00 96.06 81 GLY A CA 1
ATOM 611 C C . GLY A 1 81 ? 0.436 -13.710 -10.522 1.00 96.06 81 GLY A C 1
ATOM 612 O O . GLY A 1 81 ? 1.546 -14.161 -10.241 1.00 96.06 81 GLY A O 1
ATOM 613 N N . PRO A 1 82 ? 0.275 -12.809 -11.509 1.00 94.38 82 PRO A N 1
ATOM 614 C CA . PRO A 1 82 ? 1.381 -12.336 -12.336 1.00 94.38 82 PRO A CA 1
ATOM 615 C C . PRO A 1 82 ? 2.140 -11.126 -11.759 1.00 94.38 82 PRO A C 1
ATOM 617 O O . PRO A 1 82 ? 3.025 -10.607 -12.438 1.00 94.38 82 PRO A O 1
ATOM 620 N N . LEU A 1 83 ? 1.787 -10.609 -10.577 1.00 96.50 83 LEU A N 1
ATOM 621 C CA . LEU A 1 83 ? 2.382 -9.380 -10.036 1.00 96.50 83 LEU A CA 1
ATOM 622 C C . LEU A 1 83 ? 3.701 -9.636 -9.298 1.00 96.50 83 LEU A C 1
ATOM 624 O O . LEU A 1 83 ? 3.878 -10.664 -8.647 1.00 96.50 83 LEU A O 1
ATOM 628 N N . CYS A 1 84 ? 4.593 -8.644 -9.334 1.00 95.06 84 CYS A N 1
ATOM 629 C CA . CYS A 1 84 ? 5.829 -8.639 -8.557 1.00 95.06 84 CYS A CA 1
ATOM 630 C C . CYS A 1 84 ? 5.598 -8.653 -7.033 1.00 95.06 84 CYS A C 1
ATOM 632 O O . CYS A 1 84 ? 4.517 -8.315 -6.531 1.00 95.06 84 CYS A O 1
ATOM 634 N N . GLY A 1 85 ? 6.636 -9.033 -6.281 1.00 93.81 85 GLY A N 1
ATOM 635 C CA . GLY A 1 85 ? 6.607 -9.133 -4.819 1.00 93.81 85 GLY A CA 1
ATOM 636 C C . GLY A 1 85 ? 6.318 -7.797 -4.138 1.00 93.81 85 GLY A C 1
ATOM 637 O O . GLY A 1 85 ? 5.538 -7.749 -3.191 1.00 93.81 85 GLY A O 1
ATOM 638 N N . GLY A 1 86 ? 6.877 -6.711 -4.673 1.00 94.31 86 GLY A N 1
ATOM 639 C CA . GLY A 1 86 ? 6.679 -5.345 -4.184 1.00 94.31 86 GLY A CA 1
ATOM 640 C C . GLY A 1 86 ? 5.603 -4.543 -4.922 1.00 94.31 86 GLY A C 1
ATOM 641 O O . GLY A 1 86 ? 5.689 -3.323 -4.951 1.00 94.31 86 GLY A O 1
ATOM 642 N N . CYS A 1 87 ? 4.652 -5.168 -5.626 1.00 97.12 87 CYS A N 1
ATOM 643 C CA . CYS A 1 87 ? 3.763 -4.444 -6.547 1.00 97.12 87 CYS A CA 1
ATOM 644 C C . CYS A 1 87 ? 2.772 -3.497 -5.844 1.00 97.12 87 CYS A C 1
ATOM 646 O O . CYS A 1 87 ? 2.026 -3.937 -4.971 1.00 97.12 87 CYS A O 1
ATOM 648 N N . ALA A 1 88 ? 2.649 -2.251 -6.320 1.00 97.75 88 ALA A N 1
ATOM 649 C CA . ALA A 1 88 ? 1.654 -1.279 -5.844 1.00 97.75 88 ALA A CA 1
ATOM 650 C C . ALA A 1 88 ? 0.189 -1.715 -6.064 1.00 97.75 88 ALA A C 1
ATOM 652 O O . ALA A 1 88 ? -0.704 -1.239 -5.374 1.00 97.75 88 ALA A O 1
ATOM 653 N N . PHE A 1 89 ? -0.062 -2.653 -6.983 1.00 98.19 89 PHE A N 1
ATOM 654 C CA . PHE A 1 89 ? -1.390 -3.216 -7.274 1.00 98.19 89 PHE A CA 1
ATOM 655 C C . PHE A 1 89 ? -1.655 -4.541 -6.542 1.00 98.19 89 PHE A C 1
ATOM 657 O O . PHE A 1 89 ? -2.659 -5.202 -6.794 1.00 98.19 89 PHE A O 1
ATOM 664 N N . ARG A 1 90 ? -0.744 -4.968 -5.659 1.00 97.50 90 ARG A N 1
ATOM 665 C CA . ARG A 1 90 ? -0.879 -6.192 -4.868 1.00 97.50 90 ARG A CA 1
ATOM 666 C C . ARG A 1 90 ? -1.156 -5.826 -3.418 1.00 97.50 90 ARG A C 1
ATOM 668 O O . ARG A 1 90 ? -0.316 -5.210 -2.770 1.00 97.50 90 ARG A O 1
ATOM 675 N N . ALA A 1 91 ? -2.314 -6.242 -2.913 1.00 96.31 91 ALA A N 1
ATOM 676 C CA . ALA A 1 91 ? -2.727 -5.951 -1.546 1.00 96.31 91 ALA A CA 1
ATOM 677 C C . ALA A 1 91 ? -1.663 -6.389 -0.522 1.00 96.31 91 ALA A C 1
ATOM 679 O O . ALA A 1 91 ? -1.240 -7.547 -0.514 1.00 96.31 91 ALA A O 1
ATOM 680 N N . GLY A 1 92 ? -1.264 -5.464 0.353 1.00 92.06 92 GLY A N 1
ATOM 681 C CA . GLY A 1 92 ? -0.381 -5.745 1.489 1.00 92.06 92 GLY A CA 1
ATOM 682 C C . GLY A 1 92 ? 1.122 -5.689 1.204 1.00 92.06 92 GLY A C 1
ATOM 683 O O . GLY A 1 92 ? 1.904 -5.988 2.102 1.00 92.06 92 GLY A O 1
ATOM 684 N N . THR A 1 93 ? 1.551 -5.306 -0.001 1.00 97.06 93 THR A N 1
ATOM 685 C CA . THR A 1 93 ? 2.970 -4.995 -0.252 1.00 97.06 93 THR A CA 1
ATOM 686 C C . THR A 1 93 ? 3.331 -3.615 0.304 1.00 97.06 93 THR A C 1
ATOM 688 O O . THR A 1 93 ? 2.458 -2.770 0.494 1.00 97.06 93 THR A O 1
ATOM 691 N N . VAL A 1 94 ? 4.628 -3.353 0.511 1.00 96.12 94 VAL A N 1
ATOM 692 C CA . VAL A 1 94 ? 5.120 -2.033 0.952 1.00 96.12 94 VAL A CA 1
ATOM 693 C C . VAL A 1 94 ? 4.667 -0.934 -0.012 1.00 96.12 94 VAL A C 1
ATOM 695 O O . VAL A 1 94 ? 4.040 0.027 0.413 1.00 96.12 94 VAL A O 1
ATOM 698 N N . ALA A 1 95 ? 4.887 -1.110 -1.319 1.00 96.81 95 ALA A N 1
ATOM 699 C CA . ALA A 1 95 ? 4.483 -0.135 -2.334 1.00 96.81 95 ALA A CA 1
ATOM 700 C C . ALA A 1 95 ? 2.968 0.118 -2.356 1.00 96.81 95 ALA A C 1
ATOM 702 O O . ALA A 1 95 ? 2.538 1.248 -2.556 1.00 96.81 95 ALA A O 1
ATOM 703 N N . ASN A 1 96 ? 2.157 -0.920 -2.124 1.00 97.81 96 ASN A N 1
ATOM 704 C CA . ASN A 1 96 ? 0.700 -0.810 -2.032 1.00 97.81 96 ASN A CA 1
ATOM 705 C C . ASN A 1 96 ? 0.241 -0.062 -0.769 1.00 97.81 96 ASN A C 1
ATOM 707 O O . ASN A 1 96 ? -0.923 0.297 -0.670 1.00 97.81 96 ASN A O 1
ATOM 711 N N . GLN A 1 97 ? 1.131 0.179 0.193 1.00 97.75 97 GLN A N 1
ATOM 712 C CA . GLN A 1 97 ? 0.834 0.907 1.424 1.00 97.75 97 GLN A CA 1
ATOM 713 C C . GLN A 1 97 ? 1.533 2.271 1.502 1.00 97.75 97 GLN A C 1
ATOM 715 O O . GLN A 1 97 ? 1.292 3.016 2.451 1.00 97.75 97 GLN A O 1
ATOM 720 N N . CYS A 1 98 ? 2.364 2.630 0.522 1.00 97.69 98 CYS A N 1
ATOM 721 C CA . CYS A 1 98 ? 3.051 3.918 0.460 1.00 97.69 98 CYS A CA 1
ATOM 722 C C . CYS A 1 98 ? 2.214 4.938 -0.316 1.00 97.69 98 CYS A C 1
ATOM 724 O O . CYS A 1 98 ? 2.006 4.769 -1.516 1.00 97.69 98 CYS A O 1
ATOM 726 N N . LEU A 1 99 ? 1.787 6.022 0.342 1.00 97.06 99 LEU A N 1
ATOM 727 C CA . LEU A 1 99 ? 0.893 7.016 -0.266 1.00 97.06 99 LEU A CA 1
ATOM 728 C C . LEU A 1 99 ? 1.407 7.566 -1.612 1.00 97.06 99 LEU A C 1
ATOM 730 O O . LEU A 1 99 ? 0.681 7.382 -2.591 1.00 97.06 99 LEU A O 1
ATOM 734 N N . PRO A 1 100 ? 2.646 8.093 -1.731 1.00 96.81 100 PRO A N 1
ATOM 735 C CA . PRO A 1 100 ? 3.130 8.626 -3.008 1.00 96.81 100 PRO A CA 1
ATOM 736 C C . PRO A 1 100 ? 3.120 7.573 -4.120 1.00 96.81 100 PRO A C 1
ATOM 738 O O . PRO A 1 100 ? 2.705 7.833 -5.240 1.00 96.81 100 PRO A O 1
ATOM 741 N N . THR A 1 101 ? 3.504 6.333 -3.796 1.00 97.00 101 THR A N 1
ATOM 742 C CA . THR A 1 101 ? 3.514 5.234 -4.768 1.00 97.00 101 THR A CA 1
ATOM 743 C C . THR A 1 101 ? 2.109 4.855 -5.225 1.00 97.00 101 THR A C 1
ATOM 745 O O . THR A 1 101 ? 1.908 4.558 -6.400 1.00 97.00 101 THR A O 1
ATOM 748 N N . THR A 1 102 ? 1.134 4.850 -4.315 1.00 98.06 102 THR A N 1
ATOM 749 C CA . THR A 1 102 ? -0.260 4.571 -4.675 1.00 98.06 102 THR A CA 1
ATOM 750 C C . THR A 1 102 ? -0.895 5.703 -5.479 1.00 98.06 102 THR A C 1
ATOM 752 O O . THR A 1 102 ? -1.644 5.422 -6.408 1.00 98.06 102 THR A O 1
ATOM 755 N N . GLU A 1 103 ? -0.570 6.961 -5.179 1.00 98.00 103 GLU A N 1
ATOM 756 C CA . GLU A 1 103 ? -1.041 8.119 -5.947 1.00 98.00 103 GLU A CA 1
ATOM 757 C C . GLU A 1 103 ? -0.455 8.112 -7.360 1.00 98.00 103 GLU A C 1
ATOM 759 O O . GLU A 1 103 ? -1.206 8.221 -8.328 1.00 98.00 103 GLU A O 1
ATOM 764 N N . ASP A 1 104 ? 0.850 7.864 -7.497 1.00 97.56 104 ASP A N 1
ATOM 765 C CA . ASP A 1 104 ? 1.502 7.717 -8.800 1.00 97.56 104 ASP A CA 1
ATOM 766 C C . ASP A 1 104 ? 0.905 6.550 -9.598 1.00 97.56 104 ASP A C 1
ATOM 768 O O . ASP A 1 104 ? 0.624 6.682 -10.787 1.00 97.56 104 ASP A O 1
ATOM 772 N N . ALA A 1 105 ? 0.681 5.397 -8.959 1.00 97.75 105 ALA A N 1
ATOM 773 C CA . ALA A 1 105 ? 0.093 4.229 -9.612 1.00 97.75 105 ALA A CA 1
ATOM 774 C C . ALA A 1 105 ? -1.342 4.485 -10.093 1.00 97.75 105 ALA A C 1
ATOM 776 O O . ALA A 1 105 ? -1.718 4.009 -11.171 1.00 97.75 105 ALA A O 1
ATOM 777 N N . ASP A 1 106 ? -2.136 5.222 -9.317 1.00 97.62 106 ASP A N 1
ATOM 778 C CA . ASP A 1 106 ? -3.500 5.585 -9.688 1.00 97.62 106 ASP A CA 1
ATOM 779 C C . ASP A 1 106 ? -3.523 6.629 -10.805 1.00 97.62 106 ASP A C 1
ATOM 781 O O . ASP A 1 106 ? -4.150 6.403 -11.840 1.00 97.62 106 ASP A O 1
ATOM 785 N N . TYR A 1 107 ? -2.746 7.706 -10.664 1.00 97.50 107 TYR A N 1
ATOM 786 C CA . TYR A 1 107 ? -2.607 8.741 -11.685 1.00 97.50 107 TYR A CA 1
ATOM 787 C C . TYR A 1 107 ? -2.132 8.151 -13.012 1.00 97.50 107 TYR A C 1
ATOM 789 O O . TYR A 1 107 ? -2.790 8.314 -14.040 1.00 97.50 107 TYR A O 1
ATOM 797 N N . CYS A 1 108 ? -1.059 7.357 -12.984 1.00 97.69 108 CYS A N 1
ATOM 798 C CA . CYS A 1 108 ? -0.573 6.635 -14.151 1.00 97.69 108 CYS A CA 1
ATOM 799 C C . CYS A 1 108 ? -1.565 5.602 -14.674 1.00 97.69 108 CYS A C 1
ATOM 801 O O . CYS A 1 108 ? -1.294 5.051 -15.729 1.00 97.69 108 CYS A O 1
ATOM 803 N N . SER A 1 109 ? -2.670 5.286 -13.998 1.00 96.94 109 SER A N 1
ATOM 804 C CA . SER A 1 109 ? -3.733 4.422 -14.526 1.00 96.94 109 SER A CA 1
ATOM 805 C C . SER A 1 109 ? -4.832 5.196 -15.264 1.00 96.94 109 SER A C 1
ATOM 807 O O . SER A 1 109 ? -5.590 4.567 -16.002 1.00 96.94 109 SER A O 1
ATOM 809 N N . THR A 1 110 ? -4.878 6.525 -15.152 1.00 94.62 110 THR A N 1
ATOM 810 C CA . THR A 1 110 ? -5.849 7.397 -15.836 1.00 94.62 110 THR A CA 1
ATOM 811 C C . THR A 1 110 ? -5.678 7.361 -17.359 1.00 94.62 110 THR A C 1
ATOM 813 O O . THR A 1 110 ? -4.571 7.622 -17.834 1.00 94.62 110 THR A O 1
ATOM 816 N N . PRO A 1 111 ? -6.725 7.057 -18.152 1.00 91.50 111 PRO A N 1
ATOM 817 C CA . PRO A 1 111 ? -6.736 7.083 -19.625 1.00 91.50 111 PRO A CA 1
ATOM 818 C C . PRO A 1 111 ? -5.938 8.255 -20.233 1.00 91.50 111 PRO A C 1
ATOM 820 O O . PRO A 1 111 ? -6.056 9.393 -19.806 1.00 91.50 111 PRO A O 1
ATOM 823 N N . GLY A 1 112 ? -5.027 7.956 -21.169 1.00 89.00 112 GLY A N 1
ATOM 824 C CA . GLY A 1 112 ? -4.086 8.934 -21.746 1.00 89.00 112 GLY A CA 1
ATOM 825 C C . GLY A 1 112 ? -2.759 9.139 -20.994 1.00 89.00 112 GLY A C 1
ATOM 826 O O . GLY A 1 112 ? -1.779 9.530 -21.624 1.00 89.00 112 GLY A O 1
ATOM 827 N N . GLU A 1 113 ? -2.673 8.816 -19.698 1.00 96.31 113 GLU A N 1
ATOM 828 C CA . GLU A 1 113 ? -1.441 9.041 -18.924 1.00 96.31 113 GLU A CA 1
ATOM 829 C C . GLU A 1 113 ? -0.304 8.055 -19.212 1.00 96.31 113 GLU A C 1
ATOM 831 O O . GLU A 1 113 ? -0.527 6.927 -19.668 1.00 96.31 113 GLU A O 1
ATOM 836 N N . ARG A 1 114 ? 0.926 8.475 -18.880 1.00 95.75 114 ARG A N 1
ATOM 837 C CA . ARG A 1 114 ? 2.145 7.659 -19.020 1.00 95.75 114 ARG A CA 1
ATOM 838 C C . ARG A 1 114 ? 2.057 6.353 -18.214 1.00 95.75 114 ARG A C 1
ATOM 840 O O . ARG A 1 114 ? 1.482 6.343 -17.126 1.00 95.75 114 ARG A O 1
ATOM 847 N N . PRO A 1 115 ? 2.658 5.255 -18.713 1.00 96.25 115 PRO A N 1
ATOM 848 C CA . PRO A 1 115 ? 2.561 3.957 -18.062 1.00 96.25 115 PRO A CA 1
ATOM 849 C C . PRO A 1 115 ? 3.303 3.930 -16.727 1.00 96.25 115 PRO A C 1
ATOM 851 O O . PRO A 1 115 ? 4.434 4.403 -16.621 1.00 96.25 115 PRO A O 1
ATOM 854 N N . PHE A 1 116 ? 2.701 3.272 -15.736 1.00 97.12 116 PHE A N 1
ATOM 855 C CA . PHE A 1 116 ? 3.406 2.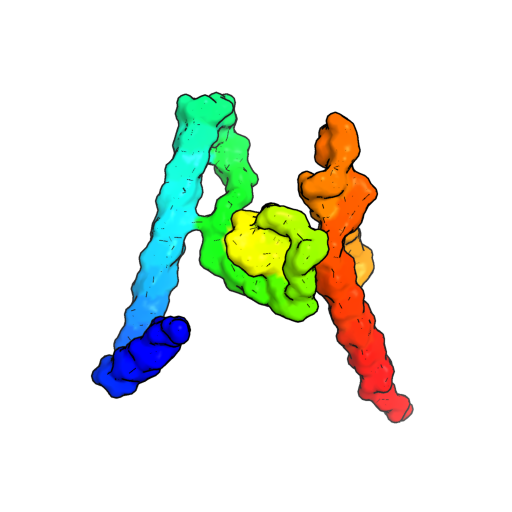900 -14.515 1.00 97.12 116 PHE A CA 1
ATOM 856 C C . PHE A 1 116 ? 4.321 1.703 -14.805 1.00 97.12 116 PHE A C 1
ATOM 858 O O . PHE A 1 116 ? 3.858 0.651 -15.262 1.00 97.12 116 PHE A O 1
ATOM 865 N N . LEU A 1 117 ? 5.622 1.851 -14.566 1.00 96.62 117 LEU A N 1
ATOM 866 C CA . LEU A 1 117 ? 6.623 0.850 -14.939 1.00 96.62 117 LEU A CA 1
ATOM 867 C C . LEU A 1 117 ? 6.822 -0.215 -13.852 1.00 96.62 117 LEU A C 1
ATOM 869 O O . LEU A 1 117 ? 6.554 -0.002 -12.670 1.00 96.62 117 LEU A O 1
ATOM 873 N N . CYS A 1 118 ? 7.263 -1.405 -14.257 1.00 95.31 118 CYS A N 1
ATOM 874 C CA . CYS A 1 118 ? 7.571 -2.488 -13.329 1.00 95.31 118 CYS A CA 1
ATOM 875 C C . CYS A 1 118 ? 8.963 -2.294 -12.706 1.00 95.31 118 CYS A C 1
ATOM 877 O O . CYS A 1 118 ? 9.943 -2.201 -13.436 1.00 95.31 118 CYS A O 1
ATOM 879 N N . HIS A 1 119 ? 9.066 -2.312 -11.373 1.00 89.19 119 HIS A N 1
ATOM 880 C CA . HIS A 1 119 ? 10.350 -2.173 -10.667 1.00 89.19 119 HIS A CA 1
ATOM 881 C C . HIS A 1 119 ? 11.178 -3.471 -10.600 1.00 89.19 119 HIS A C 1
ATOM 883 O O . HIS A 1 119 ? 12.350 -3.415 -10.255 1.00 89.19 119 HIS A O 1
ATOM 889 N N . GLU A 1 120 ? 10.588 -4.634 -10.907 1.00 92.75 120 GLU A N 1
ATOM 890 C CA . GLU A 1 120 ? 11.310 -5.923 -10.956 1.00 92.75 120 GLU A CA 1
ATOM 891 C C . GLU A 1 120 ? 11.689 -6.335 -12.388 1.00 92.75 120 GLU A C 1
ATOM 893 O O . GLU A 1 120 ? 12.577 -7.161 -12.577 1.00 92.75 120 GLU A O 1
ATOM 898 N N . ALA A 1 121 ? 11.040 -5.769 -13.412 1.00 91.56 121 ALA A N 1
ATOM 899 C CA . ALA A 1 121 ? 11.396 -6.017 -14.808 1.00 91.56 121 ALA A CA 1
ATOM 900 C C . ALA A 1 121 ? 12.298 -4.886 -15.306 1.00 91.56 121 ALA A C 1
ATOM 902 O O . ALA A 1 121 ? 11.824 -3.946 -15.952 1.00 91.56 121 ALA A O 1
ATOM 903 N N . VAL A 1 122 ? 13.583 -4.991 -14.967 1.00 94.81 122 VAL A N 1
ATOM 904 C CA . VAL A 1 122 ? 14.619 -3.996 -15.260 1.00 94.81 122 VAL A CA 1
ATOM 905 C C . VAL A 1 122 ? 15.723 -4.557 -16.160 1.00 94.81 122 VAL A C 1
ATOM 907 O O . VAL A 1 122 ? 15.907 -5.772 -16.236 1.00 94.81 122 VAL A O 1
ATOM 910 N N . ASP A 1 123 ? 16.433 -3.675 -16.863 1.00 95.25 123 ASP A N 1
ATOM 911 C CA . ASP A 1 123 ? 17.658 -4.006 -17.593 1.00 95.25 123 ASP A CA 1
ATOM 912 C C . ASP A 1 123 ? 18.871 -4.143 -16.650 1.00 95.25 123 ASP A C 1
ATOM 914 O O . ASP A 1 123 ? 18.768 -4.019 -15.428 1.00 95.25 123 ASP A O 1
ATOM 918 N N . GLU A 1 124 ? 20.048 -4.388 -17.227 1.00 95.12 124 GLU A N 1
ATOM 919 C CA . GLU A 1 124 ? 21.318 -4.507 -16.496 1.00 95.12 124 GLU A CA 1
ATOM 920 C C . GLU A 1 124 ? 21.746 -3.226 -15.754 1.00 95.12 124 GLU A C 1
ATOM 922 O O . GLU A 1 124 ? 22.583 -3.287 -14.856 1.00 95.12 124 GLU A O 1
ATOM 927 N N . HIS A 1 125 ? 21.152 -2.078 -16.089 1.00 93.44 125 HIS A N 1
ATOM 928 C CA . HIS A 1 125 ? 21.402 -0.786 -15.455 1.00 93.44 125 HIS A CA 1
ATOM 929 C C . HIS A 1 125 ? 20.321 -0.420 -14.424 1.00 93.44 125 HIS A C 1
ATOM 931 O O . HIS A 1 125 ? 20.392 0.646 -13.813 1.00 93.44 125 HIS A O 1
ATOM 937 N N . GLY A 1 126 ? 19.320 -1.282 -14.221 1.00 90.88 126 GLY A N 1
ATOM 938 C CA . GLY A 1 126 ? 18.203 -1.036 -13.313 1.00 90.88 126 GLY A CA 1
ATOM 939 C C . GLY A 1 126 ? 17.076 -0.183 -13.907 1.00 90.88 126 GLY A C 1
ATOM 940 O O . GLY A 1 126 ? 16.162 0.198 -13.176 1.00 90.88 126 GLY A O 1
ATOM 941 N N . ASN A 1 127 ? 17.087 0.107 -15.212 1.00 93.69 127 ASN A N 1
ATOM 942 C CA . ASN A 1 127 ? 15.988 0.823 -15.860 1.00 93.69 127 ASN A CA 1
ATOM 943 C C . ASN A 1 127 ? 14.836 -0.133 -16.143 1.00 93.69 127 ASN A C 1
ATOM 945 O O . ASN A 1 127 ? 15.040 -1.227 -16.665 1.00 93.69 127 ASN A O 1
ATOM 949 N N . ALA A 1 128 ? 13.605 0.287 -15.865 1.00 94.06 128 ALA A N 1
ATOM 950 C CA . ALA A 1 128 ? 12.441 -0.535 -16.157 1.00 94.06 128 ALA A CA 1
ATOM 951 C C . ALA A 1 128 ? 12.237 -0.724 -17.671 1.00 94.06 128 ALA A C 1
ATOM 953 O O . ALA A 1 128 ? 12.178 0.243 -18.430 1.00 94.06 128 ALA A O 1
ATOM 954 N N . ILE A 1 129 ? 12.060 -1.976 -18.095 1.00 95.44 129 ILE A N 1
ATOM 955 C CA . ILE A 1 129 ? 11.918 -2.362 -19.512 1.00 95.44 129 ILE A CA 1
ATOM 956 C C . ILE A 1 129 ? 10.482 -2.716 -19.908 1.00 95.44 129 ILE A C 1
ATOM 958 O O . ILE A 1 129 ? 10.208 -3.040 -21.062 1.00 95.44 129 ILE A O 1
ATOM 962 N N . SER A 1 130 ? 9.544 -2.697 -18.960 1.00 94.94 130 SER A N 1
ATOM 963 C CA . SER A 1 130 ? 8.142 -3.002 -19.241 1.00 94.94 130 SER A CA 1
ATOM 964 C C . SER A 1 130 ? 7.182 -2.286 -18.298 1.00 94.94 130 SER A C 1
ATOM 966 O O . SER A 1 130 ? 7.520 -1.915 -17.170 1.00 94.94 130 SER A O 1
ATOM 968 N N . ALA A 1 131 ? 5.950 -2.112 -18.773 1.00 95.56 131 ALA A N 1
ATOM 969 C CA . ALA A 1 131 ? 4.852 -1.629 -17.954 1.00 95.56 131 ALA A CA 1
ATOM 970 C C . ALA A 1 131 ? 4.503 -2.647 -16.856 1.00 95.56 131 ALA A C 1
ATOM 972 O O . ALA A 1 131 ? 4.581 -3.863 -17.045 1.00 95.56 131 ALA A O 1
ATOM 973 N N . CYS A 1 132 ? 4.078 -2.149 -15.699 1.00 97.88 132 CYS A N 1
ATOM 974 C CA . CYS A 1 132 ? 3.617 -2.988 -14.605 1.00 97.88 132 CYS A CA 1
ATOM 97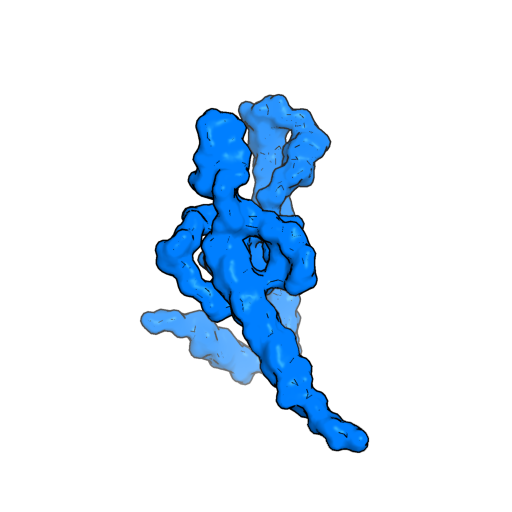5 C C . CYS A 1 132 ? 2.362 -3.778 -15.016 1.00 97.88 132 CYS A C 1
ATOM 977 O O . CYS A 1 132 ? 1.406 -3.228 -15.563 1.00 97.88 132 CYS A O 1
ATOM 979 N N . ARG A 1 133 ? 2.335 -5.083 -14.712 1.00 97.56 133 ARG A N 1
ATOM 980 C CA . ARG A 1 133 ? 1.196 -5.958 -15.044 1.00 97.56 133 ARG A CA 1
ATOM 981 C C . ARG A 1 133 ? -0.080 -5.586 -14.289 1.00 97.56 133 ARG A C 1
ATOM 983 O O . ARG A 1 133 ? -1.167 -5.752 -14.828 1.00 97.56 133 ARG A O 1
ATOM 990 N N . GLY A 1 134 ? 0.048 -5.065 -13.069 1.00 97.56 134 GLY A N 1
ATOM 991 C CA . GLY A 1 134 ? -1.086 -4.557 -12.293 1.00 97.56 134 GLY A CA 1
ATOM 992 C C . GLY A 1 134 ? -1.664 -3.282 -12.900 1.00 97.56 134 GLY A C 1
ATOM 993 O O . GLY A 1 134 ? -2.873 -3.179 -13.083 1.00 97.56 134 GLY A O 1
ATOM 994 N N . PHE A 1 135 ? -0.789 -2.372 -13.335 1.00 97.81 135 PHE A N 1
ATOM 995 C CA . PHE A 1 135 ? -1.180 -1.191 -14.104 1.00 97.81 135 PHE A CA 1
ATOM 996 C C . PHE A 1 135 ? -1.903 -1.575 -15.398 1.00 97.81 135 PHE A C 1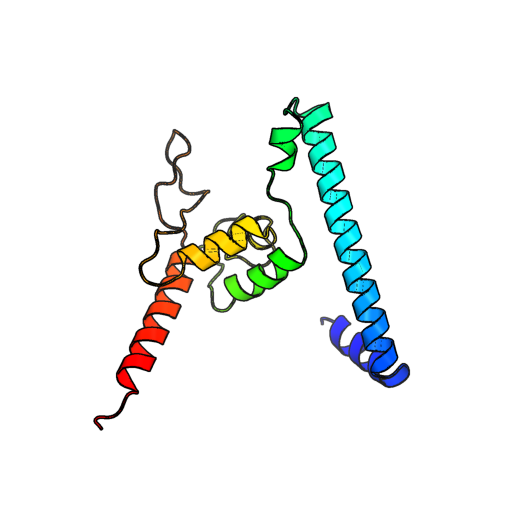
ATOM 998 O O . PHE A 1 135 ? -2.972 -1.041 -15.672 1.00 97.81 135 PHE A O 1
ATOM 1005 N N . ALA A 1 136 ? -1.370 -2.529 -16.166 1.00 97.12 136 ALA A N 1
ATOM 1006 C CA . ALA A 1 136 ? -1.992 -2.968 -17.413 1.00 97.12 136 ALA A CA 1
ATOM 1007 C C . ALA A 1 136 ? -3.424 -3.490 -17.192 1.00 97.12 136 ALA A C 1
ATOM 1009 O O . ALA A 1 136 ? -4.329 -3.143 -17.951 1.00 97.12 136 ALA A O 1
ATOM 1010 N N . GLN A 1 137 ? -3.643 -4.267 -16.124 1.00 97.69 137 GLN A N 1
ATOM 1011 C CA . GLN A 1 137 ? -4.973 -4.740 -15.735 1.00 97.69 137 GLN A CA 1
ATOM 1012 C C . GLN A 1 137 ? -5.905 -3.583 -15.345 1.00 97.69 137 GLN A C 1
ATOM 1014 O O . GLN A 1 137 ? -7.002 -3.476 -15.896 1.00 97.69 137 GLN A O 1
ATOM 1019 N N . ARG A 1 138 ? -5.464 -2.682 -14.452 1.00 97.19 138 ARG A N 1
ATOM 1020 C CA . ARG A 1 138 ? -6.274 -1.529 -14.014 1.00 97.19 138 ARG A CA 1
ATOM 1021 C C . ARG A 1 138 ? -6.632 -0.617 -15.186 1.00 97.19 138 ARG A C 1
ATOM 1023 O O . ARG A 1 138 ? -7.793 -0.258 -15.351 1.00 97.19 138 ARG A O 1
ATOM 1030 N N . ARG A 1 139 ? -5.657 -0.296 -16.039 1.00 96.56 139 ARG A N 1
ATOM 1031 C CA . ARG A 1 139 ? -5.847 0.531 -17.236 1.00 96.56 139 ARG A CA 1
ATOM 1032 C C . ARG A 1 139 ? -6.857 -0.084 -18.201 1.00 96.56 139 ARG A C 1
ATOM 1034 O O . ARG A 1 139 ? -7.711 0.624 -18.722 1.00 96.56 139 ARG A O 1
ATOM 1041 N N . ALA A 1 140 ? -6.773 -1.393 -18.442 1.00 95.56 140 ALA A N 1
ATOM 1042 C CA . ALA A 1 140 ? -7.723 -2.086 -19.306 1.00 95.56 140 ALA A CA 1
ATOM 1043 C C . ALA A 1 140 ? -9.158 -2.008 -18.759 1.00 95.56 140 ALA A C 1
ATOM 1045 O O . ALA A 1 140 ? -10.084 -1.769 -19.535 1.00 95.56 140 ALA A O 1
ATOM 1046 N N . ALA A 1 141 ? -9.330 -2.155 -17.440 1.00 95.12 141 ALA A N 1
ATOM 1047 C CA . ALA A 1 141 ? -10.624 -2.029 -16.776 1.00 95.12 141 ALA A CA 1
ATOM 1048 C C . ALA A 1 141 ? -11.196 -0.603 -16.872 1.00 95.12 141 ALA A C 1
ATOM 1050 O O . ALA A 1 141 ? -12.356 -0.445 -17.248 1.00 95.12 141 ALA A O 1
ATOM 1051 N N . LEU A 1 142 ? -10.383 0.428 -16.613 1.00 94.25 142 LEU A N 1
ATOM 1052 C CA . LEU A 1 142 ? -10.802 1.833 -16.726 1.00 94.25 142 LEU A CA 1
ATOM 1053 C C . LEU A 1 142 ? -11.195 2.199 -18.163 1.00 94.25 142 LEU A C 1
ATOM 1055 O O . LEU A 1 142 ? -12.286 2.712 -18.388 1.00 94.25 142 LEU A O 1
ATOM 1059 N N . ASN A 1 143 ? -10.375 1.822 -19.149 1.00 93.69 143 ASN A N 1
ATOM 1060 C CA . ASN A 1 143 ? -10.699 2.037 -20.560 1.00 93.69 143 ASN A CA 1
ATOM 1061 C C . ASN A 1 143 ? -11.998 1.314 -20.976 1.00 93.69 143 ASN A C 1
ATOM 1063 O O . ASN A 1 143 ? -12.706 1.764 -21.874 1.00 93.69 143 ASN A O 1
ATOM 1067 N N . ALA A 1 144 ? -12.292 0.143 -20.398 1.00 92.44 144 ALA A N 1
ATOM 1068 C CA . ALA A 1 144 ? -13.536 -0.575 -20.673 1.00 92.44 144 ALA A CA 1
ATOM 1069 C C . ALA A 1 144 ? -14.755 0.126 -20.056 1.00 92.44 144 ALA A C 1
ATOM 1071 O O . ALA A 1 144 ? -15.802 0.175 -20.701 1.00 92.44 144 ALA A O 1
ATOM 1072 N N . ALA A 1 145 ? -14.605 0.693 -18.856 1.00 89.88 145 ALA A N 1
ATOM 1073 C CA . ALA A 1 145 ? -15.643 1.482 -18.206 1.00 89.88 145 ALA A CA 1
ATOM 1074 C C . ALA A 1 145 ? -15.972 2.757 -19.006 1.00 89.88 145 ALA A C 1
ATOM 1076 O O . ALA A 1 145 ? -17.145 2.981 -19.295 1.00 89.88 145 ALA A O 1
ATOM 1077 N N . GLU A 1 146 ? -14.968 3.517 -19.460 1.00 87.44 146 GLU A N 1
ATOM 1078 C CA . GLU A 1 146 ? -15.179 4.726 -20.282 1.00 87.44 146 GLU A CA 1
ATOM 1079 C C . GLU A 1 146 ? -15.934 4.431 -21.586 1.00 87.44 146 GLU A C 1
ATOM 1081 O O . GLU A 1 146 ? -16.936 5.077 -21.893 1.00 87.44 146 GLU A O 1
ATOM 1086 N N . ARG A 1 147 ? -15.537 3.379 -22.317 1.00 86.50 147 ARG A N 1
ATOM 1087 C CA . ARG A 1 147 ? -16.252 2.974 -23.542 1.00 86.50 147 ARG A CA 1
ATOM 1088 C C . ARG A 1 147 ? -17.708 2.589 -23.279 1.00 86.50 147 ARG A C 1
ATOM 1090 O O . ARG A 1 147 ? -18.563 2.789 -24.139 1.00 86.50 147 ARG A O 1
ATOM 1097 N N . SER A 1 148 ? -17.988 1.997 -22.116 1.00 80.44 148 SER A N 1
ATOM 1098 C CA . SER A 1 148 ? -19.348 1.601 -21.741 1.00 80.44 148 SER A CA 1
ATOM 1099 C C . SER A 1 148 ? -20.235 2.797 -21.393 1.00 80.44 148 SER A C 1
ATOM 1101 O O . SER A 1 148 ? -21.432 2.746 -21.663 1.00 80.44 148 SER A O 1
ATOM 1103 N N . THR A 1 149 ? -19.656 3.879 -20.862 1.00 76.06 149 THR A N 1
ATOM 1104 C CA . THR A 1 149 ? -20.374 5.130 -20.590 1.00 76.06 149 THR A CA 1
ATOM 1105 C C . THR A 1 149 ? -20.619 5.944 -21.859 1.00 76.06 149 THR A C 1
ATOM 1107 O O . THR A 1 149 ? -21.706 6.484 -22.019 1.00 76.06 149 THR A O 1
ATOM 1110 N N . GLU A 1 150 ? -19.675 5.953 -22.808 1.00 72.12 150 GLU A N 1
ATOM 1111 C CA . GLU A 1 150 ? -19.852 6.614 -24.114 1.00 72.12 150 GLU A CA 1
ATOM 1112 C C . GLU A 1 150 ? -20.970 5.973 -24.956 1.00 72.12 150 GLU A C 1
ATOM 1114 O O . GLU A 1 150 ? -21.701 6.668 -25.649 1.00 72.12 150 GLU A O 1
ATOM 1119 N N . HIS A 1 151 ? -21.155 4.650 -24.880 1.00 60.12 151 HIS A N 1
ATOM 1120 C CA . HIS A 1 151 ? -22.240 3.946 -25.587 1.00 60.12 151 HIS A CA 1
ATOM 1121 C C . HIS A 1 151 ? -23.620 4.065 -24.906 1.00 60.12 151 HIS A C 1
ATOM 1123 O O . HIS A 1 151 ? -24.592 3.499 -25.408 1.00 60.12 151 HIS A O 1
ATOM 1129 N N . GLN A 1 152 ? -23.716 4.743 -23.756 1.00 57.97 152 GLN A N 1
ATOM 1130 C CA . GLN A 1 152 ? -24.963 4.928 -23.005 1.00 57.97 152 GLN A CA 1
ATOM 1131 C C . GLN A 1 152 ? -25.584 6.324 -23.155 1.00 57.97 152 GLN A C 1
ATOM 1133 O O . GLN A 1 152 ? -26.677 6.521 -22.627 1.00 57.97 152 GLN A O 1
ATOM 1138 N N . GLU A 1 153 ? -24.962 7.269 -23.870 1.00 47.88 153 GLU A N 1
ATOM 1139 C CA . GLU A 1 153 ? -25.633 8.521 -24.246 1.00 47.88 153 GLU A CA 1
ATOM 1140 C C . GLU A 1 153 ? -26.634 8.247 -25.387 1.00 47.88 153 GLU A C 1
ATOM 1142 O O . GLU A 1 153 ? -26.217 7.848 -26.477 1.00 47.88 153 GLU A O 1
ATOM 1147 N N . PRO A 1 154 ? -27.956 8.394 -25.170 1.00 54.78 154 PRO A N 1
ATOM 1148 C CA . PRO A 1 154 ? -28.928 8.247 -26.241 1.00 54.78 154 PRO A CA 1
ATOM 1149 C C . PRO A 1 154 ? -28.972 9.521 -27.089 1.00 54.78 154 PRO A C 1
ATOM 1151 O O . PRO A 1 154 ? -28.944 10.628 -26.548 1.00 54.78 154 PRO A O 1
ATOM 1154 N N . ASP A 1 155 ? -29.095 9.335 -28.406 1.00 57.28 155 ASP A N 1
ATOM 1155 C CA . ASP A 1 155 ? -29.474 10.368 -29.372 1.00 57.28 155 ASP A CA 1
ATOM 1156 C C . ASP A 1 155 ? -30.596 11.254 -28.794 1.00 57.28 155 ASP A C 1
ATOM 1158 O O . ASP A 1 155 ? -31.697 10.770 -28.506 1.00 57.28 155 ASP A O 1
ATOM 1162 N N . ALA A 1 156 ? -30.284 12.537 -28.595 1.00 44.72 156 ALA A N 1
ATOM 1163 C CA . ALA A 1 156 ? -31.245 13.586 -28.260 1.00 44.72 156 ALA A CA 1
ATOM 1164 C C . ALA A 1 156 ? -32.001 14.065 -29.507 1.00 44.72 156 ALA A C 1
ATOM 1166 O O . ALA A 1 156 ? -31.362 14.194 -30.578 1.00 44.72 156 ALA A O 1
#

pLDDT: mean 93.08, std 9.37, range [44.72, 98.19]

Secondary structure (DSSP, 8-state):
---HHHHHHHHHHHHHHHHHHHHHHHHHHHHHHHHHHHHHHHHHHHHHTT---HHHHTTS--B-HHHHHHHHHHHTT---TTS-TT-TTSTTSHHHHBHHHHHHHHHTTSTTSPPPBPSSSB-TTS-B-SB-HHHHHHHHHHHHHHHHHHTT----

Organism: Stenotrophomonas maltophilia (NCBI:txid40324)

Foldseek 3Di:
DPCPVVVLVVVCVVPHDVVSVVVVVVVLVVQQVVQVVVLVVQLCCCVVPVVDDSVVSNPDFFFDPQLLVLLVVLLPPFDCVPADQQDLNDHPHGLSRGNVSSVCLVQCLPPPHPAAFHQVCADPVSHGPGGGSSSVRSNVVVVVVVVVVVVPDDDD

Sequence (156 aa):
MDLRRPALRHLAENIGTAAMVDLFGEFIGLANQVARNAREQAEDLLVLQGHVWPHEAERVNMPCILGALNGIVLAAGIDPGPLCGGCAFRAGTVANQCLPTTEDADYCSTPGERPFLCHEAVDEHGNAISACRGFAQRRAALNAAERSTEHQEPDA